Protein AF-A0A9X3WPG7-F1 (afdb_monomer_lite)

Sequence (54 aa):
MQLLLFIAFSLYVAFYCFAFGRICFQQENKLGGIAVMMLIPLALASPVTYFLIR

Organism: NCBI:txid279446

Structure (mmCIF, N/CA/C/O backbone):
data_AF-A0A9X3WPG7-F1
#
_entry.id   AF-A0A9X3WPG7-F1
#
loop_
_atom_site.group_PDB
_atom_site.id
_atom_site.type_symbol
_atom_site.label_atom_id
_atom_site.label_alt_id
_atom_site.label_comp_id
_atom_site.label_asym_id
_atom_site.label_entity_id
_atom_site.label_seq_id
_atom_site.pdbx_PDB_ins_code
_atom_site.Cartn_x
_atom_site.Cartn_y
_atom_site.Cartn_z
_atom_site.occupancy
_atom_site.B_iso_or_equiv
_atom_site.auth_seq_id
_atom_site.auth_comp_id
_atom_site.auth_asym_id
_atom_site.auth_atom_id
_atom_site.pdbx_PDB_model_num
ATOM 1 N N . MET A 1 1 ? -19.775 -0.099 15.421 1.00 63.03 1 MET A N 1
ATOM 2 C CA . MET A 1 1 ? -18.632 -1.014 15.658 1.00 63.03 1 MET A CA 1
ATOM 3 C C . MET A 1 1 ? -18.080 -1.629 14.365 1.00 63.03 1 MET A C 1
ATOM 5 O O . MET A 1 1 ? -16.885 -1.522 14.138 1.00 63.03 1 MET A O 1
ATOM 9 N N . GLN A 1 2 ? -18.920 -2.186 13.479 1.00 77.31 2 GLN A N 1
ATOM 10 C CA . GLN A 1 2 ? -18.494 -2.762 12.183 1.00 77.31 2 GLN A CA 1
ATOM 11 C C . GLN A 1 2 ? -17.698 -1.801 11.286 1.00 77.31 2 GLN A C 1
ATOM 13 O O . GLN A 1 2 ? -16.767 -2.206 10.606 1.00 77.31 2 GLN A O 1
ATOM 18 N N . LEU A 1 3 ? -18.037 -0.517 11.317 1.00 76.06 3 LEU A N 1
ATOM 19 C CA . LEU A 1 3 ? -17.434 0.484 10.445 1.00 76.06 3 LEU A CA 1
ATOM 20 C C . LEU A 1 3 ? -15.966 0.781 10.806 1.00 76.06 3 LEU A C 1
ATOM 22 O O . LEU A 1 3 ? -15.107 0.886 9.939 1.00 76.06 3 LEU A O 1
ATOM 26 N N . LEU A 1 4 ? -15.673 0.812 12.107 1.00 81.75 4 LEU A N 1
ATOM 27 C CA . LEU A 1 4 ? -14.319 0.949 12.649 1.00 81.75 4 LEU A CA 1
ATOM 28 C C . LEU A 1 4 ? -13.443 -0.257 12.272 1.00 81.75 4 LEU A C 1
ATOM 30 O O . LEU A 1 4 ? -12.289 -0.088 11.893 1.00 81.75 4 LEU A O 1
ATOM 34 N N . LEU A 1 5 ? -14.024 -1.461 12.305 1.00 86.12 5 LEU A N 1
ATOM 35 C CA . LEU A 1 5 ? -13.390 -2.697 11.836 1.00 86.12 5 LEU A CA 1
ATOM 36 C C . LEU A 1 5 ? -13.084 -2.658 10.333 1.00 86.12 5 LEU A C 1
ATOM 38 O O . LEU A 1 5 ? -11.989 -3.041 9.935 1.00 86.12 5 LEU A O 1
ATOM 42 N N . PHE A 1 6 ? -14.004 -2.152 9.508 1.00 84.75 6 PHE A N 1
ATOM 43 C CA . PHE A 1 6 ? -13.786 -2.004 8.064 1.00 84.75 6 PHE A CA 1
ATOM 44 C C . PHE A 1 6 ? -12.652 -1.029 7.743 1.00 84.75 6 PHE A C 1
ATOM 46 O O . PHE A 1 6 ? -11.798 -1.331 6.911 1.00 84.75 6 PHE A O 1
ATOM 53 N N . ILE A 1 7 ? -12.603 0.110 8.436 1.00 86.25 7 ILE A N 1
ATOM 54 C CA . ILE A 1 7 ? -11.518 1.083 8.279 1.00 86.25 7 ILE A CA 1
ATOM 55 C C . ILE A 1 7 ? -10.185 0.459 8.710 1.00 86.25 7 ILE A C 1
ATOM 57 O O . ILE A 1 7 ? -9.218 0.503 7.950 1.00 86.25 7 ILE A O 1
ATOM 61 N N . ALA A 1 8 ? -10.133 -0.185 9.878 1.00 89.06 8 ALA A N 1
ATOM 62 C CA . ALA A 1 8 ? -8.920 -0.845 10.359 1.00 89.06 8 ALA A CA 1
ATOM 63 C C . ALA A 1 8 ? -8.430 -1.938 9.393 1.00 89.06 8 ALA A C 1
ATOM 65 O O . ALA A 1 8 ? -7.238 -2.011 9.095 1.00 89.06 8 ALA A O 1
ATOM 66 N N . PHE A 1 9 ? -9.347 -2.739 8.846 1.00 89.38 9 PHE A N 1
ATOM 67 C CA . PHE A 1 9 ? -9.025 -3.759 7.851 1.00 89.38 9 PHE A CA 1
ATOM 68 C C . PHE A 1 9 ? -8.509 -3.146 6.542 1.00 89.38 9 PHE A C 1
ATOM 70 O O . PHE A 1 9 ? -7.499 -3.598 6.010 1.00 89.38 9 PHE A O 1
ATOM 77 N N . SER A 1 10 ? -9.138 -2.075 6.049 1.00 89.44 10 SER A N 1
ATOM 78 C CA . SER A 1 10 ? -8.681 -1.382 4.836 1.00 89.44 10 SER A CA 1
ATOM 79 C C . SER A 1 10 ? -7.267 -0.807 4.985 1.00 89.44 10 SER A C 1
ATOM 81 O O . SER A 1 10 ? -6.442 -0.948 4.082 1.00 89.44 10 SER A O 1
ATOM 83 N N . LEU A 1 11 ? -6.953 -0.240 6.156 1.00 90.25 11 LEU A N 1
ATOM 84 C CA . LEU A 1 11 ? -5.620 0.266 6.478 1.00 90.25 11 LEU A CA 1
ATOM 85 C C . LEU A 1 11 ? -4.599 -0.867 6.568 1.00 90.25 11 LEU A C 1
ATOM 87 O O . LEU A 1 11 ? -3.498 -0.736 6.039 1.00 90.25 11 LEU A O 1
ATOM 91 N N . TYR A 1 12 ? -4.966 -1.989 7.189 1.00 92.44 12 TYR A N 1
ATOM 92 C CA . TYR A 1 12 ? -4.111 -3.172 7.257 1.00 92.44 12 TYR A CA 1
ATOM 93 C C . TYR A 1 12 ? -3.740 -3.685 5.858 1.00 92.44 12 TYR A C 1
ATOM 95 O O . TYR A 1 12 ? -2.561 -3.897 5.573 1.00 92.44 12 TYR A O 1
ATOM 103 N N . VAL A 1 13 ? -4.724 -3.813 4.962 1.00 91.25 13 VAL A N 1
ATOM 104 C CA . VAL A 1 13 ? -4.494 -4.241 3.573 1.00 91.25 13 VAL A CA 1
ATOM 105 C C . VAL A 1 13 ? -3.608 -3.238 2.828 1.00 91.25 13 VAL A C 1
ATOM 107 O O . VAL A 1 13 ? -2.653 -3.646 2.171 1.00 91.25 13 VAL A O 1
ATOM 110 N N . ALA A 1 14 ? -3.853 -1.933 2.980 1.00 91.88 14 ALA A N 1
ATOM 111 C CA . ALA A 1 14 ? -3.025 -0.891 2.372 1.00 91.88 14 ALA A CA 1
ATOM 112 C C . ALA A 1 14 ? -1.555 -0.966 2.832 1.00 91.88 14 ALA A C 1
ATOM 114 O O . ALA A 1 14 ? -0.641 -0.914 2.004 1.00 91.88 14 ALA A O 1
ATOM 115 N N . PHE A 1 15 ? -1.317 -1.148 4.135 1.00 93.44 15 PHE A N 1
ATOM 116 C CA . PHE A 1 15 ? 0.030 -1.321 4.687 1.00 93.44 15 PHE A CA 1
ATOM 117 C C . PHE A 1 15 ? 0.709 -2.596 4.183 1.00 93.44 15 PHE A C 1
ATOM 119 O O . PHE A 1 15 ? 1.894 -2.564 3.842 1.00 93.44 15 PHE A O 1
ATOM 126 N N . TYR A 1 16 ? -0.031 -3.702 4.098 1.00 93.31 16 TYR A N 1
ATOM 127 C CA . TYR A 1 16 ? 0.488 -4.960 3.569 1.00 93.31 16 TYR A CA 1
ATOM 128 C C . TYR A 1 16 ? 0.909 -4.820 2.101 1.00 93.31 16 TYR A C 1
ATOM 130 O O . TYR A 1 16 ? 2.031 -5.182 1.747 1.00 93.31 16 TYR A O 1
ATOM 138 N N . CYS A 1 17 ? 0.061 -4.220 1.260 1.00 91.50 17 CYS A N 1
ATOM 139 C CA . CYS A 1 17 ? 0.384 -3.939 -0.139 1.00 91.50 17 CYS A CA 1
ATOM 140 C C . CYS A 1 17 ? 1.613 -3.029 -0.272 1.00 91.50 17 CYS A C 1
ATOM 142 O O . CYS A 1 17 ? 2.472 -3.282 -1.113 1.00 91.50 17 CYS A O 1
ATOM 144 N N . PHE A 1 18 ? 1.754 -2.011 0.579 1.00 91.38 18 PHE A N 1
ATOM 145 C CA . PHE A 1 18 ? 2.931 -1.142 0.563 1.00 91.38 18 PHE A CA 1
ATOM 146 C C . PHE A 1 18 ? 4.222 -1.894 0.928 1.00 91.38 18 PHE A C 1
ATOM 148 O O . PHE A 1 18 ? 5.229 -1.790 0.219 1.00 91.38 18 PHE A O 1
ATOM 155 N N . ALA A 1 19 ? 4.194 -2.678 2.010 1.00 91.88 19 ALA A N 1
ATOM 156 C CA . ALA A 1 19 ? 5.339 -3.470 2.455 1.00 91.88 19 ALA A CA 1
ATOM 157 C C . ALA A 1 19 ? 5.742 -4.517 1.406 1.00 91.88 19 ALA A C 1
ATOM 159 O O . ALA A 1 19 ? 6.918 -4.631 1.059 1.00 91.88 19 ALA A O 1
ATOM 160 N N . PHE A 1 20 ? 4.763 -5.227 0.846 1.00 92.12 20 PHE A N 1
ATOM 161 C CA . PHE A 1 20 ? 5.000 -6.239 -0.177 1.00 92.12 20 PHE A CA 1
ATOM 162 C C . PHE A 1 20 ? 5.467 -5.623 -1.500 1.00 92.12 20 PHE A C 1
ATOM 164 O O . PHE A 1 20 ? 6.426 -6.101 -2.101 1.00 92.12 20 PHE A O 1
ATOM 171 N N . GLY A 1 21 ? 4.873 -4.498 -1.909 1.00 91.00 21 GLY A N 1
ATOM 172 C CA . GLY A 1 21 ? 5.308 -3.739 -3.078 1.00 91.00 21 GLY A CA 1
ATOM 173 C C . GLY A 1 21 ? 6.780 -3.343 -2.972 1.00 91.00 21 GLY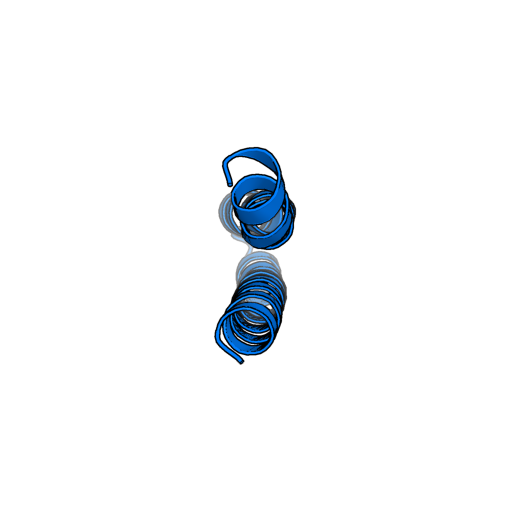 A C 1
ATOM 174 O O . GLY A 1 21 ? 7.543 -3.557 -3.914 1.00 91.00 21 GLY A O 1
ATOM 175 N N . ARG A 1 22 ? 7.218 -2.859 -1.801 1.00 88.94 22 ARG A N 1
ATOM 176 C CA . ARG A 1 22 ? 8.637 -2.566 -1.541 1.00 88.94 22 ARG A CA 1
ATOM 177 C C . ARG A 1 22 ? 9.545 -3.790 -1.674 1.00 88.94 22 ARG A C 1
ATOM 179 O O . ARG A 1 22 ? 10.632 -3.649 -2.230 1.00 88.94 22 ARG A O 1
ATOM 186 N N . ILE A 1 23 ? 9.117 -4.959 -1.198 1.00 91.94 23 ILE A N 1
ATOM 187 C CA . ILE A 1 23 ? 9.877 -6.212 -1.349 1.00 91.94 23 ILE A CA 1
ATOM 188 C C . ILE A 1 23 ? 9.997 -6.583 -2.833 1.00 91.94 23 ILE A C 1
ATOM 190 O O . ILE A 1 23 ? 11.094 -6.884 -3.299 1.00 91.94 23 ILE A O 1
ATOM 194 N N . CYS A 1 24 ? 8.913 -6.481 -3.609 1.00 88.75 24 CYS A N 1
ATOM 195 C CA . CYS A 1 24 ? 8.951 -6.728 -5.053 1.00 88.75 24 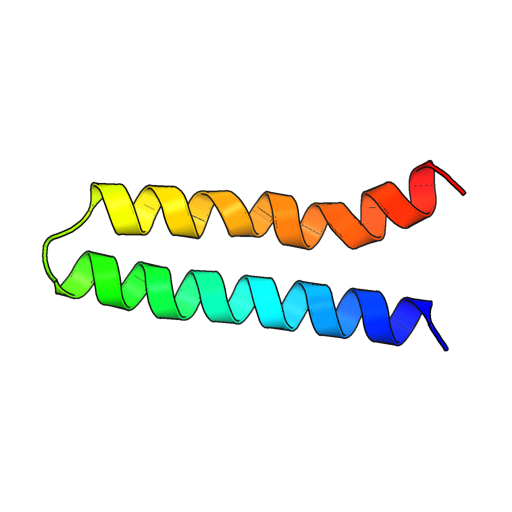CYS A CA 1
ATOM 196 C C . CYS A 1 24 ? 9.916 -5.782 -5.784 1.00 88.75 24 CYS A C 1
ATOM 198 O O . CYS A 1 24 ? 10.659 -6.225 -6.658 1.00 88.75 24 CYS A O 1
ATOM 200 N N . PHE A 1 25 ? 9.963 -4.501 -5.397 1.00 87.12 25 PHE A N 1
ATOM 201 C CA . PHE A 1 25 ? 10.939 -3.548 -5.937 1.00 87.12 25 PHE A CA 1
ATOM 202 C C . PHE A 1 25 ? 12.389 -3.923 -5.605 1.00 87.12 25 PHE A C 1
ATOM 204 O O . PHE A 1 25 ? 13.271 -3.701 -6.432 1.00 87.12 25 PHE A O 1
ATOM 211 N N . GLN A 1 26 ? 12.639 -4.489 -4.420 1.00 89.00 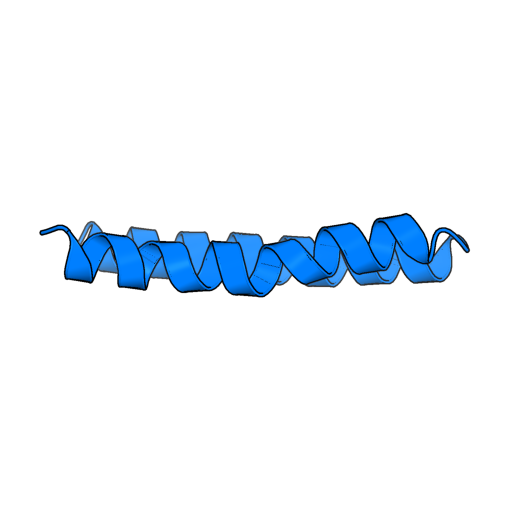26 GLN A N 1
ATOM 212 C CA . GLN A 1 26 ? 13.969 -4.960 -4.019 1.00 89.00 26 GLN A CA 1
ATOM 213 C C . GLN A 1 26 ? 14.399 -6.236 -4.755 1.00 89.00 26 GLN A C 1
ATOM 21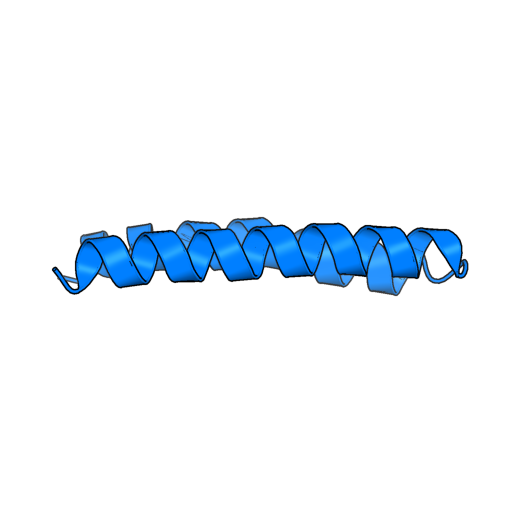5 O O . GLN A 1 26 ? 15.589 -6.434 -4.963 1.00 89.00 26 GLN A O 1
ATOM 220 N N . GLN A 1 27 ? 13.453 -7.070 -5.189 1.00 91.50 27 GLN A N 1
ATOM 221 C CA . GLN A 1 27 ? 13.707 -8.295 -5.958 1.00 91.50 27 GLN A CA 1
ATOM 222 C C . GLN A 1 27 ? 13.751 -8.065 -7.481 1.00 91.50 27 GLN A C 1
ATOM 224 O O . GLN A 1 27 ? 13.483 -8.980 -8.252 1.00 91.50 27 GLN A O 1
ATOM 229 N N . GLU A 1 28 ? 14.007 -6.831 -7.927 1.00 89.44 28 G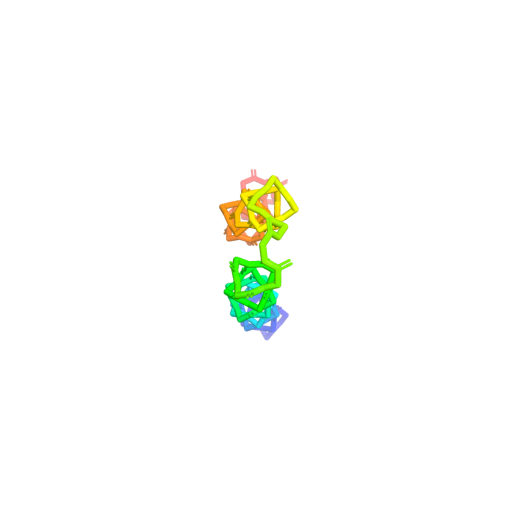LU A N 1
ATOM 230 C CA . GLU A 1 28 ? 14.011 -6.407 -9.342 1.00 89.44 28 GLU A CA 1
ATOM 231 C C . GLU A 1 28 ? 12.678 -6.591 -10.097 1.00 89.44 28 GLU A C 1
ATOM 233 O O . GLU A 1 28 ? 12.546 -6.183 -11.254 1.00 89.44 28 GLU A O 1
ATOM 238 N N . ASN A 1 29 ? 11.630 -7.084 -9.433 1.00 87.38 29 ASN A N 1
ATOM 239 C CA . ASN A 1 29 ? 10.292 -7.230 -9.994 1.00 87.38 29 ASN A CA 1
ATOM 240 C C . ASN A 1 29 ? 9.490 -5.924 -9.861 1.00 87.38 29 ASN A C 1
ATOM 242 O O . ASN A 1 29 ? 8.515 -5.810 -9.108 1.00 87.38 29 ASN A O 1
ATOM 246 N N . LYS A 1 30 ? 9.919 -4.912 -10.621 1.00 83.50 30 LYS A N 1
ATOM 247 C CA . LYS A 1 30 ? 9.337 -3.558 -10.610 1.00 83.50 30 LYS A CA 1
ATOM 248 C C . LYS A 1 30 ? 7.871 -3.548 -11.052 1.00 83.50 30 LYS A C 1
ATOM 250 O O . LYS A 1 30 ? 7.066 -2.836 -10.463 1.00 83.50 30 LYS A O 1
ATOM 255 N N . LEU A 1 31 ? 7.511 -4.355 -12.053 1.00 87.62 31 LEU A N 1
ATOM 256 C CA . LEU A 1 31 ? 6.135 -4.438 -12.557 1.00 87.62 31 LEU A CA 1
ATOM 257 C C . LEU A 1 31 ? 5.188 -5.049 -11.517 1.00 87.62 31 LEU A C 1
ATOM 259 O O . LEU A 1 31 ? 4.108 -4.505 -11.291 1.00 87.62 31 LEU A O 1
ATOM 263 N N . GLY A 1 32 ? 5.616 -6.114 -10.829 1.00 86.38 32 GLY A N 1
ATOM 264 C CA . GLY A 1 32 ? 4.861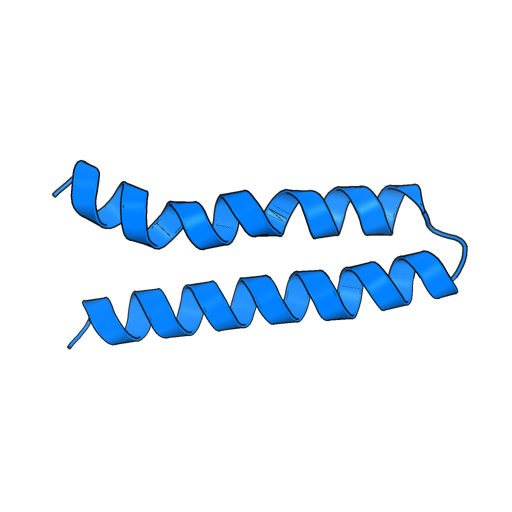 -6.692 -9.716 1.00 86.38 32 GLY A CA 1
ATOM 265 C C . GLY A 1 32 ? 4.690 -5.705 -8.560 1.00 86.38 32 GLY A C 1
ATOM 266 O O . GLY A 1 32 ? 3.585 -5.543 -8.048 1.00 86.38 32 GLY A O 1
ATOM 267 N N . GLY A 1 33 ? 5.749 -4.969 -8.205 1.00 87.94 33 GLY A N 1
ATOM 268 C CA . GLY A 1 33 ? 5.685 -3.931 -7.171 1.00 87.94 33 GLY A CA 1
ATOM 269 C C . GLY A 1 33 ? 4.693 -2.810 -7.497 1.00 87.94 33 GLY A C 1
ATOM 270 O O . GLY A 1 33 ? 3.912 -2.414 -6.632 1.00 87.94 33 GLY A O 1
ATOM 271 N N . ILE A 1 34 ? 4.669 -2.334 -8.746 1.00 87.75 34 ILE A N 1
ATOM 272 C CA . ILE A 1 34 ? 3.716 -1.309 -9.208 1.00 87.75 34 ILE A CA 1
ATOM 273 C C . ILE A 1 34 ? 2.279 -1.843 -9.183 1.00 87.75 34 ILE A C 1
ATOM 275 O O . ILE A 1 34 ? 1.384 -1.150 -8.697 1.00 87.75 34 ILE A O 1
ATOM 279 N N . ALA A 1 35 ? 2.056 -3.076 -9.652 1.00 88.94 35 ALA A N 1
ATOM 280 C CA . ALA A 1 35 ? 0.735 -3.701 -9.638 1.00 88.94 35 ALA A CA 1
ATOM 281 C C . ALA A 1 35 ? 0.176 -3.816 -8.210 1.00 88.94 35 ALA A C 1
ATOM 283 O O . ALA A 1 35 ? -0.986 -3.491 -7.972 1.00 88.94 35 ALA A O 1
ATOM 284 N N . VAL A 1 36 ? 1.015 -4.200 -7.243 1.00 90.12 36 VAL A N 1
ATOM 285 C CA . VAL A 1 36 ? 0.620 -4.300 -5.830 1.00 90.12 36 VAL A CA 1
ATOM 286 C C . VAL A 1 36 ? 0.371 -2.917 -5.214 1.00 90.12 36 VAL A C 1
ATOM 288 O O . VAL A 1 36 ? -0.599 -2.743 -4.478 1.00 90.12 36 VAL A O 1
ATOM 291 N N . MET A 1 37 ? 1.185 -1.909 -5.543 1.00 88.31 37 MET A N 1
ATOM 292 C CA . MET A 1 37 ? 0.968 -0.530 -5.080 1.00 88.31 37 MET A CA 1
ATOM 293 C C . MET A 1 37 ? -0.344 0.067 -5.616 1.00 88.31 37 MET A C 1
ATOM 295 O O . MET A 1 37 ? -1.006 0.821 -4.905 1.00 88.31 37 MET A O 1
ATOM 299 N N . MET A 1 38 ? -0.770 -0.302 -6.829 1.00 89.62 38 MET A N 1
ATOM 300 C CA . MET A 1 38 ? -2.057 0.133 -7.392 1.00 89.62 38 MET A CA 1
ATOM 301 C C . MET A 1 38 ? -3.281 -0.405 -6.636 1.00 89.62 38 MET A C 1
ATOM 303 O O . MET A 1 38 ? -4.360 0.176 -6.743 1.00 89.62 38 MET A O 1
ATOM 307 N N . LEU A 1 39 ? -3.136 -1.462 -5.834 1.00 87.75 39 LEU A N 1
ATOM 308 C CA . LEU A 1 39 ? -4.228 -1.993 -5.011 1.00 87.75 39 LEU A CA 1
ATOM 309 C C . LEU A 1 39 ? -4.513 -1.128 -3.775 1.00 87.75 39 LEU A C 1
ATOM 311 O O . LEU A 1 39 ? -5.607 -1.200 -3.221 1.00 87.75 39 LEU A O 1
ATOM 315 N N . ILE A 1 40 ? -3.566 -0.282 -3.359 1.00 90.62 40 ILE A N 1
ATOM 316 C CA . ILE A 1 40 ? -3.690 0.599 -2.188 1.00 90.62 40 ILE A CA 1
ATOM 317 C C . ILE A 1 40 ? -4.879 1.569 -2.315 1.00 90.62 40 ILE A C 1
ATOM 319 O O . ILE A 1 40 ? -5.728 1.567 -1.420 1.00 90.62 40 ILE A O 1
ATOM 323 N N . PRO A 1 41 ? -5.011 2.374 -3.390 1.00 88.31 41 PRO A N 1
ATOM 324 C CA . PRO A 1 41 ? -6.171 3.249 -3.550 1.00 88.31 41 PRO A CA 1
ATOM 325 C C . PRO A 1 41 ? -7.489 2.469 -3.631 1.00 88.31 41 PRO A C 1
ATOM 327 O O . PRO A 1 41 ? -8.502 2.953 -3.137 1.00 88.31 41 PRO A O 1
ATOM 330 N N . LEU A 1 42 ? -7.482 1.243 -4.170 1.00 86.38 42 LEU A N 1
ATOM 331 C CA . LEU A 1 42 ? -8.664 0.377 -4.208 1.00 86.38 42 LEU A CA 1
ATOM 332 C C . LEU A 1 42 ? -9.079 -0.086 -2.799 1.00 86.38 42 LEU A C 1
ATOM 334 O O . LEU A 1 42 ? -10.253 -0.029 -2.434 1.00 86.38 42 LEU A O 1
ATOM 338 N N . ALA A 1 43 ? -8.104 -0.499 -1.985 1.00 85.25 43 ALA A N 1
ATOM 339 C CA . ALA A 1 43 ? -8.323 -0.909 -0.602 1.00 85.25 43 ALA A CA 1
ATOM 340 C C . ALA A 1 43 ? -8.839 0.254 0.259 1.00 85.25 43 ALA A C 1
ATOM 342 O O . ALA A 1 43 ? -9.749 0.060 1.063 1.00 85.25 43 ALA A O 1
ATOM 343 N N . LEU A 1 44 ? -8.315 1.466 0.053 1.00 85.69 44 LEU A N 1
ATOM 344 C CA . LEU A 1 44 ? -8.755 2.677 0.755 1.00 85.69 44 LEU A CA 1
ATOM 345 C C . LEU A 1 44 ? -10.114 3.197 0.261 1.00 85.69 44 LEU A C 1
ATOM 347 O O . LEU A 1 44 ? -10.859 3.789 1.039 1.00 85.69 44 LEU A O 1
ATOM 351 N N . ALA A 1 45 ? -10.470 2.948 -1.002 1.00 85.56 45 ALA A N 1
ATOM 352 C CA . ALA A 1 45 ? -11.790 3.276 -1.532 1.00 85.56 45 ALA A CA 1
ATOM 353 C C . ALA A 1 45 ? -12.889 2.357 -0.974 1.00 85.56 45 ALA A C 1
ATOM 355 O O . ALA A 1 45 ? -14.027 2.796 -0.836 1.00 85.56 45 ALA A O 1
ATOM 356 N N . SER A 1 46 ? -12.578 1.112 -0.598 1.00 82.56 46 SER A N 1
ATOM 357 C CA . SER A 1 46 ? -13.544 0.144 -0.044 1.00 82.56 46 SER A CA 1
ATOM 358 C C . SER A 1 46 ? -14.449 0.708 1.073 1.00 82.56 46 SER A C 1
ATOM 360 O O . SER A 1 46 ? -15.672 0.689 0.899 1.00 82.56 46 SER A O 1
ATOM 362 N N . PRO A 1 47 ? -13.924 1.290 2.174 1.00 79.00 47 PRO A N 1
ATOM 363 C CA . PRO A 1 47 ? -14.768 1.893 3.206 1.00 79.00 47 PRO A CA 1
ATOM 364 C C . PRO A 1 47 ? -15.602 3.073 2.684 1.00 79.00 47 PRO A C 1
ATOM 366 O O . PRO A 1 47 ? -16.749 3.222 3.092 1.00 79.00 47 PRO A O 1
ATOM 369 N N . VAL A 1 48 ? -15.079 3.877 1.751 1.00 78.69 48 VAL A N 1
ATOM 370 C CA . VAL A 1 48 ? -15.818 4.994 1.129 1.00 78.69 48 VAL A CA 1
ATOM 371 C C . VAL A 1 48 ? -16.971 4.483 0.261 1.00 78.69 48 VAL A C 1
ATOM 373 O O . VAL A 1 48 ? -18.082 5.000 0.329 1.00 78.69 48 VAL A O 1
ATOM 376 N N . THR A 1 49 ? -16.736 3.426 -0.513 1.00 77.38 49 THR A N 1
ATOM 377 C CA . THR A 1 49 ? -17.761 2.792 -1.355 1.00 77.38 49 THR A CA 1
ATOM 378 C C . THR A 1 49 ? -18.858 2.165 -0.493 1.00 77.38 49 THR A C 1
ATOM 380 O O . THR A 1 49 ? -20.037 2.291 -0.809 1.00 77.38 49 THR A O 1
ATOM 383 N N . TYR A 1 50 ? -18.485 1.558 0.640 1.00 77.88 50 TYR A N 1
ATOM 384 C CA . TYR A 1 50 ? -19.434 1.050 1.633 1.00 77.88 50 TYR A CA 1
ATOM 385 C C . TYR A 1 50 ? -20.329 2.158 2.213 1.00 77.88 50 TYR A C 1
ATOM 387 O O . TYR A 1 50 ? -21.510 1.922 2.448 1.00 77.88 50 TYR A O 1
ATOM 395 N N . PHE A 1 51 ? -19.788 3.363 2.414 1.00 75.12 51 PHE A N 1
ATOM 396 C CA . PHE A 1 51 ? -20.561 4.531 2.844 1.00 75.12 51 PHE A CA 1
ATOM 397 C C . PHE A 1 51 ? -21.456 5.131 1.756 1.00 75.12 51 PHE A C 1
ATOM 399 O O . PHE A 1 51 ? -22.470 5.720 2.093 1.00 75.12 51 PHE A O 1
ATOM 406 N N . LEU A 1 52 ? -21.078 5.039 0.479 1.00 75.00 52 LEU A N 1
ATOM 407 C CA . LEU A 1 52 ? -21.855 5.607 -0.632 1.00 75.00 52 LEU A CA 1
ATOM 408 C C . LEU A 1 52 ? -23.016 4.710 -1.081 1.00 75.00 52 LEU A C 1
ATOM 410 O O . LEU A 1 52 ? -23.995 5.207 -1.626 1.00 75.00 52 LEU A O 1
ATOM 414 N N . ILE A 1 53 ? -22.889 3.393 -0.905 1.00 76.75 53 ILE A N 1
ATOM 415 C CA . ILE A 1 53 ? -23.893 2.403 -1.332 1.00 76.75 53 ILE A CA 1
ATOM 416 C C . ILE A 1 53 ? -24.978 2.181 -0.259 1.00 76.75 53 ILE A C 1
ATOM 418 O O . ILE A 1 53 ? -26.033 1.622 -0.561 1.00 76.75 53 ILE A O 1
ATOM 422 N N . ARG A 1 54 ? -24.730 2.599 0.985 1.00 55.31 54 ARG A N 1
ATOM 423 C CA . ARG A 1 54 ? -25.623 2.405 2.132 1.00 55.31 54 ARG A CA 1
ATOM 424 C C . ARG A 1 54 ? -26.268 3.712 2.564 1.00 55.31 54 ARG A C 1
ATOM 426 O O . ARG A 1 54 ? -27.458 3.648 2.940 1.00 55.31 54 ARG A O 1
#

Secondary structure (DSSP, 8-state):
-HHHHHHHHHHHHHHHHHHHHHHHHHTT-HHHHHHHHHHHHHHHHHHHHHHHH-

Foldseek 3Di:
DVLVVLQVVLVVLLVVLQVVLVVCVVVVNPVSSVVSNVCNVVSNCVSVVVVVVD

Radius of gyration: 13.07 Å; chains: 1; bounding box: 40×14×28 Å

pLDDT: mean 85.65, std 7.27, range [55.31, 93.44]